Protein AF-A0A6A1WTN4-F1 (afdb_monomer_lite)

pLDDT: mean 71.15, std 15.71, range [29.25, 87.5]

Radius of gyration: 17.99 Å; chains: 1; bounding box: 40×40×46 Å

Foldseek 3Di:
DDDPPDLFDQFDEQQPPVDPDDFLFPFQPQPDDFKWKWWWDPPPDTDIDIDTHHDDPDRGTDGDFCLPVAWTWMDIPNHTSGIDHFDFAAQPQLADPTARPDDDDDVSRHYDRHRGGSYGD

Sequence (121 aa):
MAGITGSSFPCMPLVDRNTRTGPYLLESKLVGKHLILLFIRTQEHFIGDKAVVDPPLGDEPIGLDMIHMGKGLAWLNGEEIGRYWPRRSPVHEKCVHECDYRGKFMPDKCFTGCGEPTQRW

Organism: NCBI:txid262757

Secondary structure (DSSP, 8-state):
-------BPPPEE---TTS------B-STTTTS-EEEEEEEESSSEEEEEEEEPPPSSSS-B----TTT-SEEEEETTEEEEEE--PBPPTTS-B-SS-B-SS---TTTTEE-TTSBS---

InterPro domains:
  IPR008979 Galactose-binding-like domain superfamily [SSF49785] (52-93)
  IPR048913 Beta-galactosidase, galactose-binding domain [PF21467] (52-93)

Structure (mmCIF, N/CA/C/O backbone):
data_AF-A0A6A1WTN4-F1
#
_entry.id   AF-A0A6A1WTN4-F1
#
loop_
_atom_site.group_PDB
_atom_site.id
_atom_site.type_symbol
_atom_site.label_atom_id
_atom_site.label_alt_id
_atom_site.label_comp_id
_atom_site.label_asym_id
_atom_site.label_entity_id
_atom_site.label_seq_id
_atom_site.pdbx_PDB_ins_code
_atom_site.Cartn_x
_atom_site.Cartn_y
_atom_site.Cartn_z
_atom_site.occupancy
_atom_site.B_iso_or_equiv
_atom_site.auth_seq_id
_atom_site.auth_comp_id
_atom_site.auth_asym_id
_atom_site.auth_atom_id
_atom_site.pdbx_PDB_model_num
ATOM 1 N N . MET A 1 1 ? -10.740 -26.561 -26.660 1.00 32.31 1 MET A N 1
ATOM 2 C CA . MET A 1 1 ? -9.428 -26.332 -26.019 1.00 32.31 1 MET A CA 1
ATOM 3 C C . MET A 1 1 ? -9.001 -24.919 -26.380 1.00 32.31 1 MET A C 1
ATOM 5 O O . MET A 1 1 ? -8.656 -24.688 -27.529 1.00 32.31 1 MET A O 1
ATOM 9 N N . ALA A 1 2 ? -9.160 -23.957 -25.471 1.00 31.73 2 ALA A N 1
ATOM 10 C CA . ALA A 1 2 ? -8.750 -22.577 -25.721 1.00 31.73 2 ALA A CA 1
ATOM 11 C C . ALA A 1 2 ? -7.223 -22.501 -25.586 1.00 31.73 2 ALA A C 1
ATOM 13 O O . ALA A 1 2 ? -6.686 -22.659 -24.492 1.00 31.73 2 ALA A O 1
ATOM 14 N N . GLY A 1 3 ? -6.530 -22.368 -26.716 1.00 29.25 3 GLY A N 1
ATOM 15 C CA . GLY A 1 3 ? -5.088 -22.173 -26.746 1.00 29.25 3 GLY A CA 1
ATOM 16 C C . GLY A 1 3 ? -4.754 -20.784 -26.222 1.00 29.25 3 GLY A C 1
ATOM 17 O O . GLY A 1 3 ? -5.204 -19.789 -26.782 1.00 29.25 3 GLY A O 1
ATOM 18 N N . ILE A 1 4 ? -3.972 -20.716 -25.148 1.00 42.16 4 ILE A N 1
ATOM 19 C CA . ILE A 1 4 ? -3.393 -19.464 -24.663 1.00 42.16 4 ILE A CA 1
ATOM 20 C C . ILE A 1 4 ? -2.260 -19.106 -25.632 1.00 42.16 4 ILE A C 1
ATOM 22 O O . ILE A 1 4 ? -1.109 -19.496 -25.452 1.00 42.16 4 ILE A O 1
ATOM 26 N N . THR A 1 5 ? -2.592 -18.416 -26.721 1.00 41.03 5 THR A N 1
ATOM 27 C CA . THR A 1 5 ? -1.610 -17.736 -27.568 1.00 41.03 5 THR A CA 1
ATOM 28 C C . THR A 1 5 ? -1.204 -16.444 -26.867 1.00 41.03 5 THR A C 1
ATOM 30 O O . THR A 1 5 ? -1.765 -15.384 -27.122 1.00 41.03 5 THR A O 1
ATOM 33 N N . GLY A 1 6 ? -0.271 -16.547 -25.927 1.00 44.34 6 GLY A N 1
ATOM 34 C CA . GLY A 1 6 ? 0.295 -15.401 -25.225 1.00 44.34 6 GLY A CA 1
ATOM 35 C C . GLY A 1 6 ? 1.412 -15.866 -24.307 1.00 44.34 6 GLY A C 1
ATOM 36 O O . GLY A 1 6 ? 1.157 -16.445 -23.259 1.00 44.34 6 GLY A O 1
ATOM 37 N N . SER A 1 7 ? 2.661 -15.656 -24.715 1.00 50.03 7 SER A N 1
ATOM 38 C CA . SER A 1 7 ? 3.865 -15.954 -23.926 1.00 50.03 7 SER A CA 1
ATOM 39 C C . SER A 1 7 ? 4.128 -14.936 -22.808 1.00 50.03 7 SER A C 1
ATOM 41 O O . SER A 1 7 ? 5.235 -14.887 -22.282 1.00 50.03 7 SER A O 1
ATOM 43 N N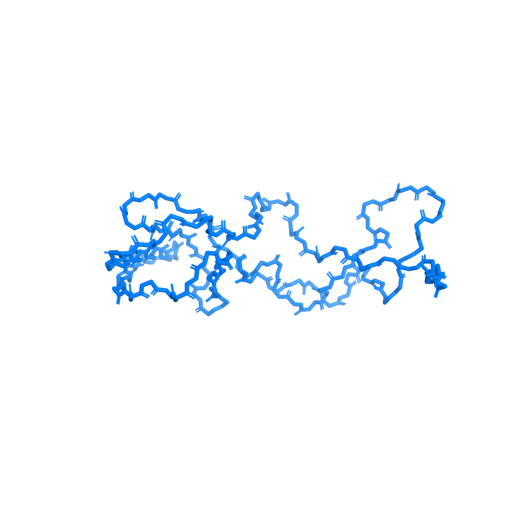 . SER A 1 8 ? 3.140 -14.114 -22.466 1.00 48.62 8 SER A N 1
ATOM 44 C CA . SER A 1 8 ? 3.227 -13.017 -21.511 1.00 48.62 8 SER A CA 1
ATOM 45 C C . SER A 1 8 ? 2.286 -13.284 -20.334 1.00 48.62 8 SER A C 1
ATOM 47 O O . SER A 1 8 ? 1.091 -13.515 -20.501 1.00 48.62 8 SER A O 1
ATOM 49 N N . PHE A 1 9 ? 2.843 -13.285 -19.123 1.00 54.50 9 PHE A N 1
ATOM 50 C CA . PHE A 1 9 ? 2.075 -13.269 -17.877 1.00 54.50 9 PHE A CA 1
ATOM 51 C C . PHE A 1 9 ? 2.030 -11.836 -17.336 1.00 54.50 9 PHE A C 1
ATOM 53 O O . PHE A 1 9 ? 2.951 -11.060 -17.613 1.00 54.50 9 PHE A O 1
ATOM 60 N N . PRO A 1 10 ? 1.003 -11.467 -16.552 1.00 51.44 10 PRO A N 1
ATOM 61 C CA . PRO A 1 10 ? 0.993 -10.181 -15.873 1.00 51.44 10 PRO A CA 1
ATOM 62 C C . PRO A 1 10 ? 2.184 -10.108 -14.910 1.00 51.44 10 PRO A C 1
ATOM 64 O O . PRO A 1 10 ? 2.374 -10.974 -14.055 1.00 51.44 10 PRO A O 1
ATOM 67 N N . CYS A 1 11 ? 3.015 -9.086 -15.085 1.00 47.66 11 CYS A N 1
ATOM 68 C CA . CYS A 1 11 ? 4.130 -8.789 -14.198 1.00 47.66 11 CYS A CA 1
ATOM 69 C C . CYS A 1 11 ? 3.643 -8.513 -12.767 1.00 47.66 11 CYS A C 1
ATOM 71 O O . CYS A 1 11 ? 2.531 -8.027 -12.559 1.00 47.66 11 CYS A O 1
ATOM 73 N N . MET A 1 12 ? 4.502 -8.764 -11.776 1.00 51.97 12 MET A N 1
ATOM 74 C CA . MET A 1 12 ? 4.223 -8.361 -10.397 1.00 51.97 12 MET A CA 1
ATOM 75 C C . MET A 1 12 ? 4.517 -6.865 -10.207 1.00 51.97 12 MET A C 1
ATOM 77 O O . MET A 1 12 ? 5.548 -6.381 -10.698 1.00 51.97 12 MET A O 1
ATOM 81 N N . PRO A 1 13 ? 3.651 -6.129 -9.488 1.00 54.19 13 PRO A N 1
ATOM 82 C CA . PRO A 1 13 ? 3.910 -4.737 -9.158 1.00 54.19 13 PRO A CA 1
ATOM 83 C C . PRO A 1 13 ? 5.163 -4.616 -8.285 1.00 54.19 13 PRO A C 1
ATOM 85 O O . PRO A 1 13 ? 5.521 -5.525 -7.531 1.00 54.19 13 PRO A O 1
ATOM 88 N N . LEU A 1 14 ? 5.834 -3.475 -8.402 1.00 50.97 14 LEU A N 1
ATOM 89 C CA . LEU A 1 14 ? 6.969 -3.073 -7.588 1.00 50.97 14 LEU A CA 1
ATOM 90 C C . LEU A 1 14 ? 6.540 -2.926 -6.129 1.00 50.97 14 LEU A C 1
ATOM 92 O O . LEU A 1 14 ? 6.185 -1.846 -5.662 1.00 50.97 14 LEU A O 1
ATOM 96 N N . VAL A 1 15 ? 6.607 -4.029 -5.393 1.00 52.34 15 VAL A N 1
ATOM 97 C CA . VAL A 1 15 ? 6.567 -4.010 -3.935 1.00 52.34 15 VAL A CA 1
ATOM 98 C C . VAL A 1 15 ? 7.988 -3.734 -3.457 1.00 52.34 15 VAL A C 1
ATOM 100 O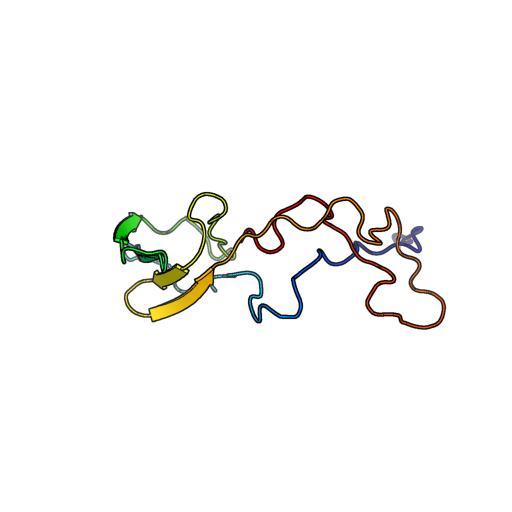 O . VAL A 1 15 ? 8.918 -4.486 -3.766 1.00 52.34 15 VAL A O 1
ATOM 103 N N . ASP A 1 16 ? 8.174 -2.633 -2.730 1.00 43.91 16 ASP A N 1
ATOM 104 C CA . ASP A 1 16 ? 9.457 -2.297 -2.115 1.00 43.91 16 ASP A CA 1
ATOM 105 C C . ASP A 1 16 ? 9.922 -3.481 -1.244 1.00 43.91 16 ASP A C 1
ATOM 107 O O . ASP A 1 16 ? 9.273 -3.864 -0.272 1.00 43.91 16 ASP A O 1
ATOM 111 N N . ARG A 1 17 ? 11.058 -4.095 -1.604 1.00 43.47 17 ARG A N 1
ATOM 112 C CA . ARG A 1 17 ? 11.595 -5.280 -0.908 1.00 43.47 17 ARG A CA 1
ATOM 113 C C . ARG A 1 17 ? 12.020 -5.000 0.528 1.00 43.47 17 ARG A C 1
ATOM 115 O O . ARG A 1 17 ? 12.180 -5.942 1.302 1.00 43.47 17 ARG A O 1
ATOM 122 N N . ASN A 1 18 ? 12.212 -3.733 0.891 1.00 39.69 18 ASN A N 1
ATOM 123 C CA . ASN A 1 18 ? 12.504 -3.326 2.262 1.00 39.69 18 ASN A CA 1
ATOM 124 C C . ASN A 1 18 ? 11.236 -3.178 3.106 1.00 39.69 18 ASN A C 1
ATOM 126 O O . ASN A 1 18 ? 11.306 -3.149 4.337 1.00 39.69 18 ASN A O 1
ATOM 130 N N . THR A 1 19 ? 10.065 -3.108 2.478 1.00 42.56 19 THR A N 1
ATOM 131 C CA . THR A 1 19 ? 8.786 -3.135 3.171 1.00 42.56 19 THR A CA 1
ATOM 132 C C . THR A 1 19 ? 8.234 -4.555 3.097 1.00 42.56 19 THR A C 1
ATOM 134 O O . THR A 1 19 ? 7.751 -4.995 2.063 1.00 42.56 19 THR A O 1
ATOM 137 N N . ARG A 1 20 ? 8.318 -5.307 4.206 1.00 41.28 20 ARG A N 1
ATOM 138 C CA . ARG A 1 20 ? 7.558 -6.559 4.410 1.00 41.28 20 ARG A CA 1
ATOM 139 C C . ARG A 1 20 ? 6.053 -6.258 4.479 1.00 41.28 20 ARG A C 1
ATOM 141 O O . ARG A 1 20 ? 5.432 -6.425 5.522 1.00 41.28 20 ARG A O 1
ATOM 148 N N . THR A 1 21 ? 5.495 -5.703 3.420 1.00 47.56 21 THR A N 1
ATOM 149 C CA . THR A 1 21 ? 4.124 -5.217 3.353 1.00 47.56 21 THR A CA 1
ATOM 150 C C . THR A 1 21 ? 3.532 -5.797 2.078 1.00 47.56 21 THR A C 1
ATOM 152 O O . THR A 1 21 ? 3.703 -5.253 0.990 1.00 47.56 21 THR A O 1
ATOM 155 N N . GLY A 1 22 ? 2.957 -6.994 2.208 1.00 44.75 22 GLY A N 1
ATOM 156 C CA . GLY A 1 22 ? 2.113 -7.580 1.170 1.00 44.75 22 GLY A CA 1
ATOM 157 C C . GLY A 1 22 ? 0.757 -6.868 1.117 1.00 44.75 22 GLY A C 1
ATOM 158 O O . GLY A 1 22 ? 0.481 -6.044 1.990 1.00 44.75 22 GLY A O 1
ATOM 159 N N . PRO A 1 23 ? -0.079 -7.157 0.109 1.00 51.28 23 PRO A N 1
ATOM 160 C CA . PRO A 1 23 ? -1.428 -6.607 0.051 1.00 51.28 23 PRO A CA 1
ATOM 161 C C . PRO A 1 23 ? -2.193 -6.943 1.343 1.00 51.28 23 PRO A C 1
ATOM 163 O O . PRO A 1 23 ? -2.121 -8.091 1.793 1.00 51.28 23 PRO A O 1
ATOM 166 N N . TYR A 1 24 ? -2.898 -5.983 1.954 1.00 53.06 24 TYR A N 1
ATOM 167 C CA . TYR A 1 24 ? -3.787 -6.244 3.097 1.00 53.06 24 TYR A CA 1
ATOM 168 C C . TYR A 1 24 ? -5.062 -6.907 2.591 1.00 53.06 24 TYR A C 1
ATOM 170 O O . TYR A 1 24 ? -6.147 -6.332 2.593 1.00 53.06 24 TYR A O 1
ATOM 178 N N . LEU A 1 25 ? -4.928 -8.153 2.148 1.00 47.97 25 LEU A N 1
ATOM 179 C CA . LEU A 1 25 ? -6.075 -9.017 1.948 1.00 47.97 25 LEU A CA 1
ATOM 180 C C . LEU A 1 25 ? -6.601 -9.371 3.335 1.00 47.97 25 LEU A C 1
ATOM 182 O O . LEU A 1 25 ? -6.053 -10.229 4.027 1.00 47.97 25 LEU A O 1
ATOM 186 N N . LEU A 1 26 ? -7.643 -8.663 3.760 1.00 52.47 26 LEU A N 1
ATOM 187 C CA . LEU A 1 26 ? -8.410 -9.063 4.923 1.00 52.47 26 LEU A CA 1
ATOM 188 C C . LEU A 1 26 ? -9.189 -10.310 4.514 1.00 52.47 26 LEU A C 1
ATOM 190 O O . LEU A 1 26 ? -10.140 -10.233 3.735 1.00 52.47 26 LEU A O 1
ATOM 194 N N . GLU A 1 27 ? -8.746 -11.473 4.993 1.00 48.09 27 GLU A N 1
ATOM 195 C CA . GLU A 1 27 ? -9.527 -12.699 4.859 1.00 48.09 27 GLU A CA 1
ATOM 196 C C . GLU A 1 27 ? -10.888 -12.531 5.552 1.00 48.09 27 GLU A C 1
ATOM 198 O O . GLU A 1 27 ? -11.023 -11.805 6.539 1.00 48.09 27 GLU A O 1
ATOM 203 N N . SER A 1 28 ? -11.876 -13.230 4.997 1.00 43.19 28 SER A N 1
ATOM 204 C CA . SER A 1 28 ? -13.342 -13.226 5.159 1.00 43.19 28 SER A CA 1
ATOM 205 C C . SER A 1 28 ? -13.959 -13.252 6.579 1.00 43.19 28 SER A C 1
ATOM 207 O O . SER A 1 28 ? -15.116 -13.622 6.755 1.00 43.19 28 SER A O 1
ATOM 209 N N . LYS A 1 29 ? -13.273 -12.803 7.633 1.00 47.66 29 LYS A N 1
ATOM 210 C CA . LYS A 1 29 ? -13.781 -12.780 9.022 1.00 47.66 29 LYS A CA 1
ATOM 211 C C . LYS A 1 29 ? -14.731 -11.615 9.350 1.00 47.66 29 LYS A C 1
ATOM 213 O O . LYS A 1 29 ? -14.947 -11.318 10.524 1.00 47.66 29 LYS A O 1
ATOM 218 N N . LEU A 1 30 ? -15.295 -10.935 8.354 1.00 57.06 30 LEU A N 1
ATOM 219 C CA . LEU A 1 30 ? -16.025 -9.673 8.555 1.00 57.06 30 LEU A CA 1
ATOM 220 C C . LEU A 1 30 ? -17.540 -9.844 8.740 1.00 57.06 30 LEU A C 1
ATOM 222 O O . LEU A 1 30 ? -18.243 -8.868 8.973 1.00 57.06 30 LEU A O 1
ATOM 226 N N . VAL A 1 31 ? -18.066 -11.068 8.694 1.00 52.16 31 VAL A N 1
ATOM 227 C CA . VAL A 1 31 ? -19.515 -11.308 8.676 1.00 52.16 31 VAL A CA 1
ATOM 228 C C . VAL A 1 31 ? -20.190 -10.943 10.014 1.00 52.16 31 VAL A C 1
ATOM 230 O O . VAL A 1 31 ? -19.955 -11.570 11.047 1.00 52.16 31 VAL A O 1
ATOM 233 N N . GLY A 1 32 ? -21.096 -9.955 9.981 1.00 52.69 32 GLY A N 1
ATOM 234 C CA . GLY A 1 32 ? -22.157 -9.763 10.984 1.00 52.69 32 GLY A CA 1
ATOM 235 C C . GLY A 1 32 ? -21.874 -8.842 12.181 1.00 52.69 32 GLY A C 1
ATOM 236 O O . GLY A 1 32 ? -22.690 -8.802 13.102 1.00 52.69 32 GLY A O 1
ATOM 237 N N . LYS A 1 33 ? -20.763 -8.092 12.207 1.00 63.16 33 LYS A N 1
ATOM 238 C CA . LYS A 1 33 ? -20.466 -7.092 13.256 1.00 63.16 33 LYS A CA 1
ATOM 239 C C . LYS A 1 33 ? -19.958 -5.788 12.645 1.00 63.16 33 LYS A C 1
ATOM 241 O O . LYS A 1 33 ? -19.238 -5.836 11.655 1.00 63.16 33 LYS A O 1
ATOM 246 N N . HIS A 1 34 ? -20.275 -4.649 13.271 1.00 72.31 34 HIS A N 1
ATOM 247 C CA . HIS A 1 34 ? -19.636 -3.371 12.942 1.00 72.31 34 HIS A CA 1
ATOM 248 C C . HIS A 1 34 ? -18.110 -3.517 13.027 1.00 72.31 34 HIS A C 1
ATOM 250 O O . HIS A 1 34 ? -17.581 -3.951 14.054 1.00 72.31 34 HIS A O 1
ATOM 256 N N . LEU A 1 35 ? -17.416 -3.151 11.954 1.00 75.69 35 LEU A N 1
ATOM 257 C CA . LEU A 1 35 ? -15.965 -3.169 11.864 1.00 75.69 35 LEU A CA 1
ATOM 258 C C . LEU A 1 35 ? -15.408 -1.903 12.489 1.00 75.69 35 LEU A C 1
ATOM 260 O O . LEU A 1 35 ? -15.741 -0.796 12.072 1.00 75.69 35 LEU A O 1
ATOM 264 N N . ILE A 1 36 ? -14.541 -2.061 13.479 1.00 80.56 36 ILE A N 1
ATOM 265 C CA . ILE A 1 36 ? -13.816 -0.948 14.080 1.00 80.56 36 ILE A CA 1
ATOM 266 C C . ILE A 1 36 ? -12.423 -0.913 13.469 1.00 80.56 36 ILE A C 1
ATOM 268 O O . ILE A 1 36 ? -11.587 -1.760 13.782 1.00 80.56 36 ILE A O 1
ATOM 272 N N . LEU A 1 37 ? -12.177 0.086 12.630 1.00 83.38 37 LEU A N 1
ATOM 273 C CA . LEU A 1 37 ? -10.869 0.381 12.068 1.00 83.38 37 LEU A CA 1
ATOM 274 C C . LEU A 1 37 ? -10.194 1.460 12.911 1.00 83.38 37 LEU A C 1
ATOM 276 O O . LEU A 1 37 ? -10.777 2.516 13.161 1.00 83.38 37 LEU A O 1
ATOM 280 N N . LEU A 1 38 ? -8.968 1.197 13.347 1.00 83.31 38 LEU A N 1
ATOM 281 C CA . LEU A 1 38 ? -8.119 2.184 14.005 1.00 83.31 38 LEU A CA 1
ATOM 282 C C . LEU A 1 38 ? -6.847 2.357 13.182 1.00 83.31 38 LEU A C 1
ATOM 284 O O . LEU A 1 38 ? -6.170 1.381 12.869 1.00 83.31 38 LEU A O 1
ATOM 288 N N . PHE A 1 39 ? -6.509 3.604 12.877 1.00 84.31 39 PHE A N 1
ATOM 289 C CA . PHE A 1 39 ? -5.303 3.966 12.145 1.00 84.31 39 PHE A CA 1
ATOM 290 C C . PHE A 1 39 ? -4.431 4.843 13.023 1.00 84.31 39 PHE A C 1
ATOM 292 O O . PHE A 1 39 ? -4.900 5.845 13.555 1.00 84.31 39 PHE A O 1
ATOM 299 N N . ILE A 1 40 ? -3.153 4.496 13.144 1.00 83.81 40 ILE A N 1
ATOM 300 C CA . ILE A 1 40 ? -2.181 5.302 13.882 1.00 83.81 40 ILE A CA 1
ATOM 301 C C . ILE A 1 40 ? -1.124 5.784 12.905 1.00 83.81 40 ILE A C 1
ATOM 303 O O . ILE A 1 40 ? -0.346 4.987 12.375 1.00 83.81 40 ILE A O 1
ATOM 307 N N . ARG A 1 41 ? -1.089 7.098 12.669 1.00 81.44 41 ARG A N 1
ATOM 308 C CA . ARG A 1 41 ? -0.039 7.737 11.872 1.00 81.44 41 ARG A CA 1
ATOM 309 C C . ARG A 1 41 ? 1.223 7.893 12.711 1.00 81.44 41 ARG A C 1
ATOM 311 O O . ARG A 1 41 ? 1.176 8.433 13.810 1.00 81.44 41 ARG A O 1
ATOM 318 N N . THR A 1 42 ? 2.361 7.452 12.178 1.00 73.19 42 THR A N 1
ATOM 319 C CA . THR A 1 42 ? 3.665 7.508 12.866 1.00 73.19 42 THR A CA 1
ATOM 320 C C . THR A 1 42 ? 4.505 8.714 12.413 1.00 73.19 42 THR A C 1
ATOM 322 O O . THR A 1 42 ? 5.703 8.565 12.171 1.00 73.19 42 THR A O 1
ATOM 325 N N . GLN A 1 43 ? 3.881 9.876 12.182 1.00 70.50 43 GLN A N 1
ATOM 326 C CA . GLN A 1 43 ? 4.589 11.138 11.893 1.00 70.50 43 GLN A CA 1
ATOM 327 C C . GLN A 1 43 ? 5.015 11.832 13.201 1.00 70.50 43 GLN A C 1
ATOM 329 O O . GLN A 1 43 ? 4.903 11.239 14.269 1.00 70.50 43 GLN A O 1
ATOM 334 N N . GLU A 1 44 ? 5.518 13.071 13.129 1.00 67.00 44 GLU A N 1
ATOM 335 C CA . GLU A 1 44 ? 5.989 13.836 14.301 1.00 67.00 44 GLU A CA 1
ATOM 336 C C . GLU A 1 44 ? 4.952 13.924 15.436 1.00 67.00 44 GLU A C 1
ATOM 338 O O . GLU A 1 44 ? 5.329 14.002 16.601 1.00 67.00 44 GLU A O 1
ATOM 343 N N . HIS A 1 45 ? 3.659 13.817 15.113 1.00 67.81 45 HIS A N 1
ATOM 344 C CA . HIS A 1 45 ? 2.587 13.614 16.083 1.00 67.81 45 HIS A CA 1
ATOM 345 C C . HIS A 1 45 ? 1.850 12.299 15.806 1.00 67.81 45 HIS A C 1
ATOM 347 O O . HIS A 1 45 ? 1.419 12.042 14.677 1.00 67.81 45 HIS A O 1
ATOM 353 N N . PHE A 1 46 ? 1.663 11.487 16.850 1.00 72.12 46 PHE A N 1
ATOM 354 C CA . PHE A 1 46 ? 0.809 10.303 16.793 1.00 72.12 46 PHE A CA 1
ATOM 355 C C . PHE A 1 46 ? -0.656 10.736 16.745 1.00 72.12 46 PHE A C 1
ATOM 357 O O . PHE A 1 46 ? -1.224 11.157 17.751 1.00 72.12 46 PHE A O 1
ATOM 364 N N . ILE A 1 47 ? -1.258 10.633 15.562 1.00 79.56 47 ILE A N 1
ATOM 365 C CA . 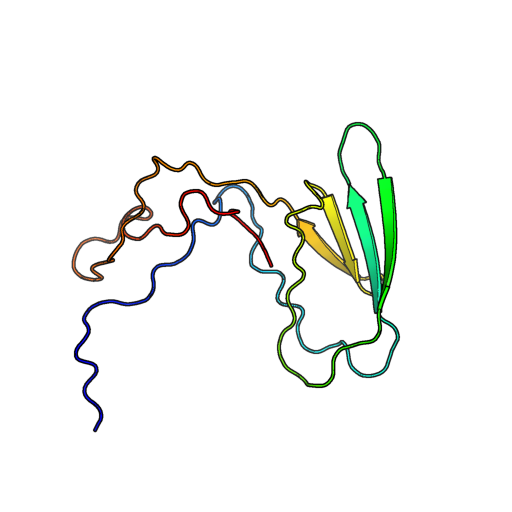ILE A 1 47 ? -2.681 10.905 15.346 1.00 79.56 47 ILE A CA 1
ATOM 366 C C . ILE A 1 47 ? -3.381 9.565 15.143 1.00 79.56 47 ILE A C 1
ATOM 368 O O . ILE A 1 47 ? -2.993 8.784 14.267 1.00 79.56 47 ILE A O 1
ATOM 372 N N . GLY A 1 48 ? -4.373 9.303 15.993 1.00 83.31 48 GLY A N 1
ATOM 373 C CA . GLY A 1 48 ? -5.233 8.130 15.932 1.00 83.31 48 GLY A CA 1
ATOM 374 C C . GLY A 1 48 ? -6.586 8.486 15.329 1.00 83.31 48 GLY A C 1
ATOM 375 O O . GLY A 1 48 ? -7.306 9.299 15.902 1.00 83.31 48 GLY A O 1
ATOM 376 N N . ASP A 1 49 ? -6.940 7.849 14.216 1.00 84.44 49 ASP A N 1
ATOM 377 C CA . ASP A 1 49 ? -8.248 7.985 13.575 1.00 84.44 49 ASP A CA 1
ATOM 378 C C . ASP A 1 49 ? -9.027 6.674 13.753 1.00 84.44 49 ASP A C 1
ATOM 380 O O . ASP A 1 49 ? -8.499 5.593 13.480 1.00 84.44 49 ASP A O 1
ATOM 384 N N . LYS A 1 50 ? -10.277 6.752 14.225 1.00 87.50 50 LYS A N 1
ATOM 385 C CA . LYS A 1 50 ? -11.155 5.590 14.428 1.00 87.50 50 LYS A CA 1
ATOM 386 C C . LYS A 1 50 ? -12.373 5.696 13.518 1.00 87.50 50 LYS A C 1
ATOM 388 O O . LYS A 1 50 ? -13.110 6.675 13.597 1.00 87.50 50 LYS A O 1
ATOM 393 N N . ALA A 1 51 ? -12.612 4.669 12.716 1.00 85.69 51 ALA A N 1
ATOM 394 C CA . ALA A 1 51 ? -13.796 4.546 11.878 1.00 85.69 51 ALA A CA 1
ATOM 395 C C . ALA A 1 51 ? -14.591 3.302 12.275 1.00 85.69 51 ALA A C 1
ATOM 397 O O . ALA A 1 51 ? -14.017 2.265 12.612 1.00 85.69 51 ALA A O 1
ATOM 398 N N . VAL A 1 52 ? -15.916 3.415 12.246 1.00 86.06 52 VAL A N 1
ATOM 399 C CA . VAL A 1 52 ? -16.824 2.279 12.406 1.00 86.06 52 VAL A CA 1
ATOM 400 C C . VAL A 1 52 ? -17.544 2.102 11.082 1.00 86.06 52 VAL A C 1
ATOM 402 O O . VAL A 1 52 ? -18.177 3.041 10.606 1.00 86.06 52 VAL A O 1
ATOM 405 N N . VAL A 1 53 ? -17.383 0.937 10.464 1.00 84.44 53 VAL A N 1
ATOM 406 C CA . VAL A 1 53 ? -17.881 0.652 9.116 1.00 84.44 53 VAL A CA 1
ATOM 407 C C . VAL A 1 53 ? -18.659 -0.653 9.152 1.00 84.44 53 VAL A C 1
ATOM 409 O O . VAL A 1 53 ? -18.271 -1.593 9.842 1.00 84.44 53 VAL A O 1
ATOM 412 N N . ASP A 1 54 ? -19.763 -0.723 8.423 1.00 84.00 54 ASP A N 1
ATOM 413 C CA . ASP A 1 54 ? -20.487 -1.978 8.269 1.00 84.00 54 ASP A CA 1
ATOM 414 C C . ASP A 1 54 ? -19.737 -2.915 7.318 1.00 84.00 54 ASP A C 1
ATOM 416 O O . ASP A 1 54 ? -19.141 -2.458 6.337 1.00 84.00 54 ASP A O 1
ATOM 420 N N . PRO A 1 55 ? -19.727 -4.226 7.595 1.00 82.12 55 PRO A N 1
ATOM 421 C CA . PRO A 1 55 ? -19.052 -5.166 6.726 1.00 82.12 55 PRO A CA 1
ATOM 422 C C . PRO A 1 55 ? -19.756 -5.222 5.365 1.00 82.12 55 PRO A C 1
ATOM 424 O O . PRO A 1 55 ? -20.991 -5.221 5.310 1.00 82.12 55 PRO A O 1
ATOM 427 N N . PRO A 1 56 ? -18.998 -5.270 4.258 1.00 80.06 56 PRO A N 1
ATOM 428 C CA . PRO A 1 56 ? -19.588 -5.429 2.939 1.00 80.06 56 PRO A CA 1
ATOM 429 C C . PRO A 1 56 ? -20.257 -6.804 2.807 1.00 80.06 56 PRO A C 1
ATOM 431 O O . PRO A 1 56 ? -19.944 -7.752 3.528 1.00 80.06 56 PRO A O 1
ATOM 434 N N . LEU A 1 57 ? -21.207 -6.902 1.879 1.00 80.50 57 LEU A N 1
ATOM 435 C CA . LEU A 1 57 ? -21.932 -8.139 1.603 1.00 80.50 57 LEU A CA 1
ATOM 436 C C . LEU A 1 57 ? -21.054 -9.087 0.774 1.00 80.50 57 LEU 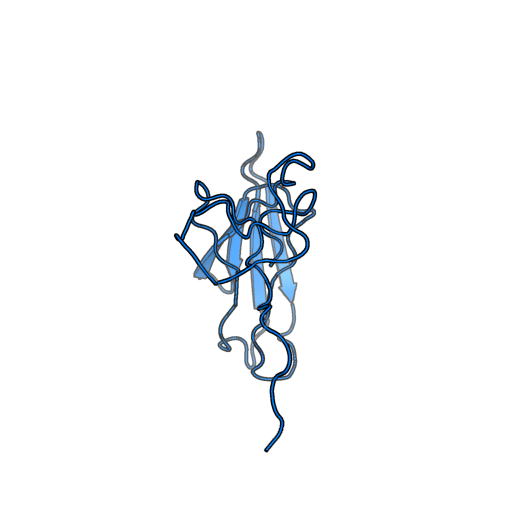A C 1
ATOM 438 O O . LEU A 1 57 ? -20.639 -8.724 -0.323 1.00 80.50 57 LEU A O 1
ATOM 442 N N . GLY A 1 58 ? -20.836 -10.305 1.272 1.00 77.56 58 GLY A N 1
ATOM 443 C CA . GLY A 1 58 ? -20.115 -11.372 0.570 1.00 77.56 58 GLY A CA 1
ATOM 444 C C . GLY A 1 58 ? -18.859 -11.849 1.301 1.00 77.56 58 GLY A C 1
ATOM 445 O O . GLY A 1 58 ? -18.443 -11.265 2.297 1.00 77.56 58 GLY A O 1
ATOM 446 N N . ASP A 1 59 ? -18.264 -12.920 0.775 1.00 76.56 59 ASP A N 1
ATOM 447 C CA . ASP A 1 59 ? -17.046 -13.553 1.311 1.00 76.56 59 ASP A CA 1
ATOM 448 C C . ASP A 1 59 ? -15.794 -13.208 0.484 1.00 76.56 59 ASP A C 1
ATOM 450 O O . ASP A 1 59 ? -14.746 -13.845 0.615 1.00 76.56 59 ASP A O 1
ATOM 454 N N . GLU A 1 60 ? -15.905 -12.223 -0.408 1.00 76.00 60 GLU A N 1
ATOM 455 C CA . GLU A 1 60 ? -14.793 -11.773 -1.237 1.00 76.00 60 GLU A CA 1
ATOM 456 C C . GLU A 1 60 ? -13.732 -11.053 -0.388 1.00 76.00 60 GLU A C 1
ATOM 458 O O . GLU A 1 60 ? -14.069 -10.351 0.571 1.00 76.00 60 GLU A O 1
ATOM 463 N N . PRO A 1 61 ? -12.437 -11.215 -0.717 1.00 74.25 61 PRO A N 1
ATOM 464 C CA . PRO A 1 61 ? -11.370 -10.544 0.008 1.00 74.25 61 PRO A CA 1
ATOM 465 C C . PRO A 1 61 ? -11.488 -9.028 -0.156 1.00 74.25 61 PRO A C 1
ATOM 467 O O . PRO A 1 61 ? -11.690 -8.518 -1.259 1.00 74.25 61 PRO A O 1
ATOM 470 N N . ILE A 1 62 ? -11.312 -8.303 0.945 1.00 78.69 62 ILE A N 1
ATOM 471 C CA . ILE A 1 62 ? -11.416 -6.842 0.965 1.00 78.69 62 ILE A CA 1
ATOM 472 C C . ILE A 1 62 ? -10.036 -6.245 1.212 1.00 78.69 62 ILE A C 1
ATOM 474 O O . ILE A 1 62 ? -9.310 -6.683 2.103 1.00 78.69 62 ILE A O 1
ATOM 478 N N . GLY A 1 63 ? -9.696 -5.235 0.412 1.00 80.19 63 GLY A N 1
ATOM 479 C CA . GLY A 1 63 ? -8.483 -4.435 0.557 1.00 80.19 63 GLY A CA 1
ATOM 480 C C . GLY A 1 63 ? -8.801 -3.026 1.054 1.00 80.19 63 GLY A C 1
ATOM 481 O O . GLY A 1 63 ? -9.831 -2.450 0.699 1.00 80.19 63 GLY A O 1
ATOM 482 N N . LEU A 1 64 ? -7.908 -2.457 1.864 1.00 81.75 64 LEU A N 1
ATOM 483 C CA . LEU A 1 64 ? -8.041 -1.094 2.384 1.00 81.75 64 LEU A CA 1
ATOM 484 C C . LEU A 1 64 ? -7.168 -0.134 1.574 1.00 81.75 64 LEU A C 1
ATOM 486 O O . LEU A 1 64 ? -5.944 -0.213 1.641 1.00 81.75 64 LEU A O 1
ATOM 490 N N . ASP A 1 65 ? -7.781 0.812 0.855 1.00 84.31 65 ASP A N 1
ATOM 491 C CA . ASP A 1 65 ? -7.030 1.846 0.131 1.00 84.31 65 ASP A CA 1
ATOM 492 C C . ASP A 1 65 ? -6.532 2.933 1.097 1.00 84.31 65 ASP A C 1
ATOM 494 O O . ASP A 1 65 ? -7.283 3.807 1.535 1.00 84.31 65 ASP A O 1
ATOM 498 N N . MET A 1 66 ? -5.245 2.869 1.442 1.00 82.06 66 MET A N 1
ATOM 499 C CA . MET A 1 66 ? -4.611 3.781 2.404 1.00 82.06 66 MET A CA 1
ATOM 500 C C . MET A 1 66 ? -3.719 4.839 1.744 1.00 82.06 66 MET A C 1
ATOM 502 O O . MET A 1 66 ? -2.950 5.509 2.438 1.00 82.06 66 MET A O 1
ATOM 506 N N . ILE A 1 67 ? -3.825 5.046 0.424 1.00 84.50 67 ILE A N 1
ATOM 507 C CA . ILE A 1 67 ? -2.933 5.926 -0.356 1.00 84.50 67 ILE A CA 1
ATOM 508 C C . ILE A 1 67 ? -2.823 7.361 0.196 1.00 84.50 67 ILE A C 1
ATOM 510 O O . ILE A 1 67 ? -1.770 7.992 0.096 1.00 84.50 67 ILE A O 1
ATOM 514 N N . HIS A 1 68 ? -3.884 7.870 0.829 1.00 83.94 68 HIS A N 1
ATOM 515 C CA . HIS A 1 68 ? -3.943 9.223 1.391 1.00 83.94 68 HIS A CA 1
ATOM 516 C C . HIS A 1 68 ? -3.619 9.301 2.892 1.00 83.94 68 HIS A C 1
ATOM 518 O O . HIS A 1 68 ? -3.574 10.396 3.449 1.00 83.94 68 HIS A O 1
ATOM 524 N N . MET A 1 69 ? -3.365 8.170 3.557 1.00 80.88 69 MET A N 1
ATOM 525 C CA . MET A 1 69 ? -3.106 8.123 5.004 1.00 80.88 69 MET A CA 1
ATOM 526 C C . MET A 1 69 ? -1.618 8.267 5.361 1.00 80.88 69 MET A C 1
ATOM 528 O O . MET A 1 69 ? -1.269 8.524 6.513 1.00 80.88 69 MET A O 1
ATOM 532 N N . GLY A 1 70 ? -0.717 8.150 4.382 1.00 84.75 70 GLY A N 1
ATOM 533 C CA . GLY A 1 70 ? 0.719 8.370 4.560 1.00 84.75 70 GLY A CA 1
ATOM 534 C C . GLY A 1 70 ? 1.463 7.142 5.086 1.00 84.75 70 GLY A C 1
ATOM 535 O O . GLY A 1 70 ? 1.751 6.231 4.320 1.00 84.75 70 GLY A O 1
ATOM 536 N N . LYS A 1 71 ? 1.853 7.131 6.365 1.00 85.38 71 LYS A N 1
ATOM 537 C CA . LYS A 1 71 ? 2.595 6.018 6.980 1.00 85.38 71 LYS A CA 1
ATOM 538 C C . LYS A 1 71 ? 2.070 5.745 8.378 1.00 85.38 71 LYS A C 1
ATOM 540 O O . LYS A 1 71 ? 1.980 6.666 9.195 1.00 85.38 71 LYS A O 1
ATOM 545 N N . GLY A 1 72 ? 1.820 4.477 8.669 1.00 87.25 72 GLY A N 1
ATOM 546 C CA . GLY A 1 72 ? 1.330 4.104 9.977 1.00 87.25 72 GLY A CA 1
ATOM 547 C C . GLY A 1 72 ? 1.088 2.620 10.155 1.00 87.25 72 GLY A C 1
ATOM 548 O O . GLY A 1 72 ? 1.661 1.777 9.465 1.00 87.25 72 GLY A O 1
ATOM 549 N N . LEU A 1 73 ? 0.240 2.337 11.130 1.00 87.19 73 LEU A N 1
ATOM 550 C CA . LEU A 1 73 ? -0.242 1.015 11.491 1.00 87.19 73 LEU A CA 1
ATOM 551 C C . LEU A 1 73 ? -1.768 1.029 11.478 1.00 87.19 73 LEU A C 1
ATOM 553 O O . LEU A 1 73 ? -2.379 2.061 11.780 1.00 87.19 73 LEU A O 1
ATOM 557 N N . ALA A 1 74 ? -2.364 -0.103 11.134 1.00 85.81 74 ALA A N 1
ATOM 558 C CA . ALA A 1 74 ? -3.803 -0.266 11.134 1.00 85.81 74 ALA A CA 1
ATOM 559 C C . ALA A 1 74 ? -4.224 -1.476 11.978 1.00 85.81 74 ALA A C 1
ATOM 561 O O . ALA A 1 74 ? -3.526 -2.492 12.050 1.00 85.81 74 ALA A O 1
ATOM 562 N N . TRP A 1 75 ? -5.388 -1.343 12.607 1.00 86.50 75 TRP A N 1
ATOM 563 C CA . TRP A 1 75 ? -6.042 -2.370 13.407 1.00 86.50 75 TRP A CA 1
ATOM 564 C C . TRP A 1 75 ? -7.487 -2.527 12.969 1.00 86.50 75 TRP A C 1
ATOM 566 O O . TRP A 1 75 ? -8.151 -1.547 12.626 1.00 86.50 75 TRP A O 1
ATOM 576 N N . LEU A 1 76 ? -7.984 -3.753 13.061 1.00 85.94 76 LEU A N 1
ATOM 577 C CA . LEU A 1 76 ? -9.353 -4.121 12.759 1.00 85.94 76 LEU A CA 1
ATOM 578 C C . LEU A 1 76 ? -9.924 -4.923 13.921 1.00 85.94 76 LEU A C 1
ATOM 580 O O . LEU A 1 76 ? -9.381 -5.955 14.293 1.00 85.94 76 LEU A O 1
ATOM 584 N N . ASN A 1 77 ? -11.016 -4.449 14.515 1.00 85.31 77 ASN A N 1
ATOM 585 C CA . ASN A 1 77 ? -11.678 -5.110 15.647 1.00 85.31 77 ASN A CA 1
ATOM 586 C C . ASN A 1 77 ? -10.733 -5.436 16.827 1.00 85.31 77 ASN A C 1
ATOM 588 O O . ASN A 1 77 ? -10.989 -6.362 17.592 1.00 85.31 77 ASN A O 1
ATOM 592 N N . GLY A 1 78 ? -9.655 -4.660 16.988 1.00 84.00 78 GLY A N 1
ATOM 593 C CA . GLY A 1 78 ? -8.626 -4.870 18.014 1.00 84.00 78 GLY A CA 1
ATOM 594 C C . GLY A 1 78 ? -7.453 -5.765 17.591 1.00 84.00 78 GLY A C 1
ATOM 595 O O . GLY A 1 78 ? -6.497 -5.879 18.350 1.00 84.00 78 GLY A O 1
ATOM 596 N N . GLU A 1 79 ? -7.481 -6.352 16.394 1.00 83.88 79 GLU A N 1
ATOM 597 C CA . GLU A 1 79 ? -6.384 -7.138 15.818 1.00 83.88 79 GLU A CA 1
ATOM 598 C C . GLU A 1 79 ? -5.502 -6.258 14.919 1.00 83.88 79 GLU A C 1
ATOM 600 O O . GLU A 1 79 ? -6.012 -5.444 14.149 1.00 83.88 79 GLU A O 1
ATOM 605 N N . GLU A 1 80 ? -4.176 -6.379 15.028 1.00 82.81 80 GLU A N 1
ATOM 606 C CA . GLU A 1 80 ? -3.246 -5.649 14.156 1.00 82.81 80 GLU A CA 1
ATOM 607 C C . GLU A 1 80 ? -3.277 -6.254 12.747 1.00 82.81 80 GLU A C 1
ATOM 609 O O . GLU A 1 80 ? -2.921 -7.415 12.562 1.00 82.81 80 GLU A O 1
ATOM 614 N N . ILE A 1 81 ? -3.663 -5.455 11.748 1.00 81.94 81 ILE A N 1
ATOM 615 C CA . ILE A 1 81 ? -3.687 -5.891 10.339 1.00 81.94 81 ILE A CA 1
ATOM 616 C C . ILE A 1 81 ? -2.372 -5.579 9.615 1.00 81.94 81 ILE A C 1
ATOM 618 O O . ILE A 1 81 ? -2.050 -6.201 8.604 1.00 81.94 81 ILE A O 1
ATOM 622 N N . GLY A 1 82 ? -1.585 -4.640 10.149 1.00 83.00 82 GLY A N 1
ATOM 623 C CA . GLY A 1 82 ? -0.201 -4.403 9.751 1.00 83.00 82 GLY A CA 1
ATOM 624 C C . GLY A 1 82 ? 0.154 -2.937 9.496 1.00 83.00 82 GLY A C 1
ATOM 625 O O . GLY A 1 82 ? -0.617 -2.006 9.737 1.00 83.00 82 GLY A O 1
ATOM 626 N N . ARG A 1 83 ? 1.383 -2.727 9.010 1.00 84.44 83 ARG A N 1
ATOM 627 C CA . ARG A 1 83 ? 1.971 -1.404 8.739 1.00 84.44 83 ARG A CA 1
ATOM 628 C C . ARG A 1 83 ? 1.723 -0.932 7.321 1.00 84.44 83 ARG A C 1
ATOM 630 O O . ARG A 1 83 ? 2.360 -1.512 6.449 1.00 84.44 83 ARG A O 1
ATOM 637 N N . TYR A 1 84 ? 0.992 0.160 7.104 1.00 83.00 84 TYR A N 1
ATOM 638 C CA . TYR A 1 84 ? 0.836 0.789 5.785 1.00 83.00 84 TYR A CA 1
ATOM 639 C C . TYR A 1 84 ? 1.912 1.824 5.481 1.00 83.00 84 TYR A C 1
ATOM 641 O O . TYR A 1 84 ? 2.290 2.640 6.330 1.00 83.00 84 TYR A O 1
ATOM 649 N N . TRP A 1 85 ? 2.419 1.785 4.248 1.00 84.88 85 TRP A N 1
ATOM 650 C CA . TRP A 1 85 ? 3.308 2.819 3.726 1.00 84.88 85 TRP A CA 1
ATOM 651 C C . TRP A 1 85 ? 3.248 2.914 2.190 1.00 84.88 85 TRP A C 1
ATOM 653 O O . TRP A 1 85 ? 4.188 2.498 1.509 1.00 84.88 85 TRP A O 1
ATOM 663 N N . PRO A 1 86 ? 2.171 3.492 1.630 1.00 82.69 86 PRO A N 1
ATOM 664 C CA . PRO A 1 86 ? 2.089 3.841 0.214 1.00 82.69 86 PRO A CA 1
ATOM 665 C C . PRO A 1 86 ? 3.178 4.855 -0.162 1.00 82.69 86 PRO A C 1
ATOM 667 O O . PRO A 1 86 ? 3.027 6.063 0.028 1.00 82.69 86 PRO A O 1
ATOM 670 N N . ARG A 1 87 ? 4.303 4.381 -0.706 1.00 82.06 87 ARG A N 1
ATOM 671 C CA . ARG A 1 87 ? 5.322 5.240 -1.327 1.00 82.06 87 ARG A CA 1
ATOM 672 C C . ARG A 1 87 ? 5.177 5.181 -2.829 1.00 82.06 87 ARG A C 1
ATOM 674 O O . ARG A 1 87 ? 4.973 4.109 -3.371 1.00 82.06 87 ARG A O 1
ATOM 681 N N . ARG A 1 88 ? 5.312 6.312 -3.519 1.00 80.50 88 ARG A N 1
ATOM 682 C CA . ARG A 1 88 ? 5.396 6.279 -4.981 1.00 80.50 88 ARG A CA 1
ATOM 683 C C . ARG A 1 88 ? 6.731 5.681 -5.403 1.00 80.50 88 ARG A C 1
ATOM 685 O O . ARG A 1 88 ? 7.781 6.162 -4.976 1.00 80.50 88 ARG A O 1
ATOM 692 N N . SER A 1 89 ? 6.658 4.650 -6.233 1.00 79.88 89 SER A N 1
ATOM 693 C CA . SER A 1 89 ? 7.809 4.062 -6.898 1.00 79.88 89 SER A CA 1
ATOM 694 C C . SER A 1 89 ? 8.441 5.080 -7.863 1.00 79.88 89 SER A C 1
ATOM 696 O O . SER A 1 89 ? 7.711 5.873 -8.472 1.00 79.88 89 SER A O 1
ATOM 698 N N . PRO A 1 90 ? 9.776 5.109 -8.027 1.00 77.44 90 PRO A N 1
ATOM 699 C CA . PRO A 1 90 ? 10.417 5.959 -9.020 1.00 77.44 90 PRO A CA 1
ATOM 700 C C . PRO A 1 90 ? 9.930 5.641 -10.440 1.00 77.44 90 PRO A C 1
ATOM 702 O O . PRO A 1 90 ? 9.804 4.488 -10.841 1.00 77.44 90 PRO A O 1
ATOM 705 N N . VAL A 1 91 ? 9.708 6.684 -11.241 1.00 73.12 91 VAL A N 1
ATOM 706 C CA . VAL A 1 91 ? 9.263 6.542 -12.642 1.00 73.12 91 VAL A CA 1
ATOM 707 C C . VAL A 1 91 ? 10.360 5.946 -13.535 1.00 73.12 91 VAL A C 1
ATOM 709 O O . VAL A 1 91 ? 10.066 5.287 -14.523 1.00 73.12 91 VAL A O 1
ATOM 712 N N . HIS A 1 92 ? 11.627 6.156 -13.172 1.00 68.75 92 HIS A N 1
ATOM 713 C CA . HIS A 1 92 ? 12.800 5.753 -13.956 1.00 68.75 92 HIS A CA 1
ATOM 714 C C . HIS A 1 92 ? 13.372 4.385 -13.542 1.00 68.75 92 HIS A C 1
ATOM 716 O O . HIS A 1 92 ? 14.516 4.073 -13.873 1.00 68.75 92 HIS A O 1
ATOM 722 N N . GLU A 1 93 ? 12.627 3.584 -12.774 1.00 68.69 93 GLU A N 1
ATOM 723 C CA . GLU A 1 93 ? 13.022 2.199 -12.510 1.00 68.69 93 GLU A CA 1
ATOM 724 C C . GLU A 1 93 ? 12.892 1.330 -13.771 1.00 68.69 93 GLU A C 1
ATOM 726 O O . GLU A 1 93 ? 12.271 1.717 -14.762 1.00 68.69 93 GLU A O 1
ATOM 731 N N . LYS A 1 94 ? 13.498 0.137 -13.749 1.00 73.88 94 LYS A N 1
ATOM 732 C CA . LYS A 1 94 ? 13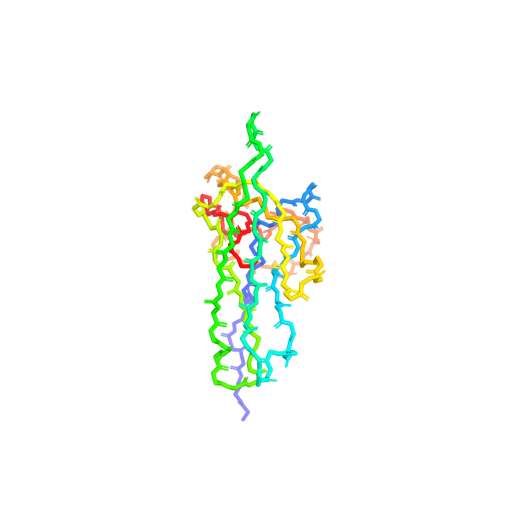.494 -0.819 -14.869 1.00 73.88 94 LYS A CA 1
ATOM 733 C C . LYS A 1 94 ? 12.134 -1.511 -15.045 1.00 73.88 94 LYS A C 1
ATOM 735 O O . LYS A 1 94 ? 12.079 -2.733 -15.169 1.00 73.88 94 LYS A O 1
ATOM 740 N N . CYS A 1 95 ? 11.031 -0.767 -15.013 1.00 79.69 95 CYS A N 1
ATOM 741 C CA . CYS A 1 95 ? 9.746 -1.350 -15.361 1.00 79.69 95 CYS A CA 1
ATOM 742 C C . CYS A 1 95 ? 9.701 -1.686 -16.841 1.00 79.69 95 CYS A C 1
ATOM 744 O O . CYS A 1 95 ? 10.136 -0.909 -17.692 1.00 79.69 95 CYS A O 1
ATOM 746 N N . VAL A 1 96 ? 9.134 -2.846 -17.133 1.00 77.94 96 VAL A N 1
ATOM 747 C CA . VAL A 1 96 ? 8.934 -3.329 -18.493 1.00 77.94 96 VAL A CA 1
ATOM 748 C C . VAL A 1 96 ? 7.441 -3.395 -18.780 1.00 77.94 96 VAL A C 1
ATOM 750 O O . VAL A 1 96 ? 6.649 -3.768 -17.917 1.00 77.94 96 VAL A O 1
ATOM 753 N N . HIS A 1 97 ? 7.047 -3.032 -20.000 1.00 73.19 97 HIS A N 1
ATOM 754 C CA . HIS A 1 97 ? 5.657 -3.178 -20.443 1.00 73.19 97 HIS A CA 1
ATOM 755 C C . HIS A 1 97 ? 5.286 -4.642 -20.711 1.00 73.19 97 HIS A C 1
ATOM 757 O O . HIS A 1 97 ? 4.125 -5.014 -20.577 1.00 73.19 97 HIS A O 1
ATOM 763 N N . GLU A 1 98 ? 6.271 -5.475 -21.055 1.00 75.44 98 GLU A N 1
ATOM 764 C CA . GLU A 1 98 ? 6.095 -6.895 -21.338 1.00 75.44 98 G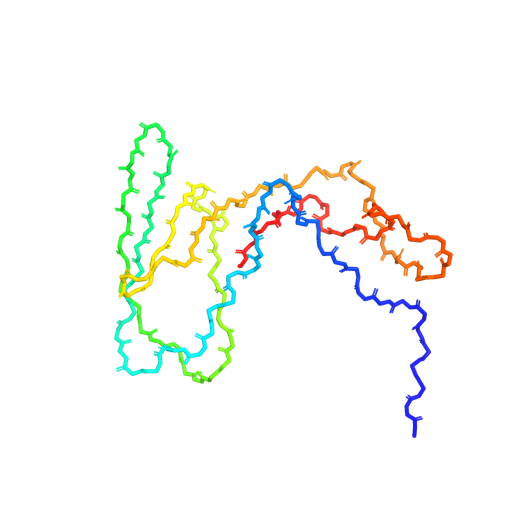LU A CA 1
ATOM 765 C C . GLU A 1 98 ? 7.230 -7.691 -20.680 1.00 75.44 98 GLU A C 1
ATOM 767 O O . GLU A 1 98 ? 8.405 -7.340 -20.804 1.00 75.44 98 GLU A O 1
ATOM 772 N N . CYS A 1 99 ? 6.876 -8.746 -19.945 1.00 80.19 99 CYS A N 1
ATOM 773 C CA . CYS A 1 99 ? 7.825 -9.636 -19.279 1.00 80.19 99 CYS A CA 1
ATOM 774 C C . CYS A 1 99 ? 7.943 -10.946 -20.055 1.00 80.19 99 CYS A C 1
ATOM 776 O O . CYS A 1 99 ? 6.986 -11.716 -20.147 1.00 80.19 99 CYS A O 1
ATOM 778 N N . ASP A 1 100 ? 9.143 -11.226 -20.562 1.00 81.12 100 ASP A N 1
ATOM 779 C CA . ASP A 1 100 ? 9.471 -12.543 -21.101 1.00 81.12 100 ASP A CA 1
ATOM 780 C C . ASP A 1 100 ? 9.848 -13.495 -19.956 1.00 81.12 100 ASP A C 1
ATOM 782 O O . ASP A 1 100 ? 10.802 -13.256 -19.207 1.00 81.12 100 ASP A O 1
ATOM 786 N N . TYR A 1 101 ? 9.126 -14.607 -19.821 1.00 77.44 101 TYR A N 1
ATOM 787 C CA . TYR A 1 101 ? 9.438 -15.641 -18.832 1.00 77.44 101 TYR A CA 1
ATOM 788 C C . TYR A 1 101 ? 10.686 -16.458 -19.204 1.00 77.44 101 TYR A C 1
ATOM 790 O O . TYR A 1 101 ? 11.312 -17.057 -18.328 1.00 77.44 101 TYR A O 1
ATOM 798 N N . ARG A 1 102 ? 11.082 -16.491 -20.483 1.00 82.50 102 ARG A N 1
ATOM 799 C CA . ARG A 1 102 ? 12.223 -17.279 -20.965 1.00 82.50 102 ARG A CA 1
ATOM 800 C C . ARG A 1 102 ? 13.554 -16.668 -20.531 1.00 82.50 102 ARG A C 1
ATOM 802 O O . ARG A 1 102 ? 13.715 -15.453 -20.454 1.00 82.50 102 ARG A O 1
ATOM 809 N N . GLY A 1 103 ? 14.550 -17.514 -20.277 1.00 82.25 103 GLY A N 1
ATOM 810 C CA . GLY A 1 103 ? 15.900 -17.088 -19.893 1.00 82.25 103 GLY A CA 1
ATOM 811 C C . GLY A 1 103 ? 16.102 -16.929 -18.383 1.00 82.25 103 GLY A C 1
ATOM 812 O O . GLY A 1 103 ? 15.242 -17.275 -17.575 1.00 82.25 103 GLY A O 1
ATOM 813 N N . LYS A 1 104 ? 17.282 -16.438 -17.988 1.00 82.31 104 LYS A N 1
ATOM 814 C CA . LYS A 1 104 ? 17.689 -16.363 -16.577 1.00 82.31 104 LYS A CA 1
ATOM 815 C C . LYS A 1 104 ? 16.770 -15.420 -15.794 1.00 82.31 104 LYS A C 1
ATOM 817 O O . LYS A 1 104 ? 16.546 -14.282 -16.207 1.00 82.31 104 LYS A O 1
ATOM 822 N N . PHE A 1 105 ? 16.261 -15.891 -14.656 1.00 81.69 105 PHE A N 1
ATOM 823 C CA . PHE A 1 105 ? 15.513 -15.051 -13.728 1.00 81.69 105 PHE A CA 1
ATOM 824 C C . PHE A 1 105 ? 16.434 -13.968 -13.161 1.00 81.69 105 PHE A C 1
ATOM 826 O O . PHE A 1 105 ? 17.502 -14.271 -12.622 1.00 81.69 105 PHE A O 1
ATOM 833 N N . MET A 1 106 ? 16.000 -12.717 -13.290 1.00 79.31 106 MET A N 1
ATOM 834 C CA . MET A 1 106 ? 16.572 -11.586 -12.579 1.00 79.31 106 MET A CA 1
ATOM 835 C C . MET A 1 106 ? 15.445 -10.883 -11.831 1.00 79.31 106 MET A C 1
ATOM 837 O O . MET A 1 106 ? 14.361 -10.716 -12.396 1.00 79.31 106 MET A O 1
ATOM 841 N N . PRO A 1 107 ? 15.661 -10.479 -10.574 1.00 77.75 107 PRO A N 1
ATOM 842 C CA . PRO A 1 107 ? 14.578 -9.938 -9.774 1.00 77.75 107 PRO A CA 1
ATOM 843 C C . PRO A 1 107 ? 13.986 -8.629 -10.324 1.00 77.75 107 PRO A C 1
ATOM 845 O O . PRO A 1 107 ? 12.868 -8.296 -9.968 1.00 77.75 107 PRO A O 1
ATOM 848 N N . ASP A 1 108 ? 14.733 -7.885 -11.137 1.00 77.69 108 ASP A N 1
ATOM 849 C CA . ASP A 1 108 ? 14.359 -6.632 -11.808 1.00 77.69 108 ASP A CA 1
ATOM 850 C C . ASP A 1 108 ? 13.862 -6.827 -13.250 1.00 77.69 108 ASP A C 1
ATOM 852 O O . ASP A 1 108 ? 13.541 -5.860 -13.931 1.00 77.69 108 ASP A O 1
ATOM 856 N N . LYS A 1 109 ? 13.785 -8.074 -13.731 1.00 80.12 109 LYS A N 1
ATOM 857 C CA . LYS A 1 109 ? 13.431 -8.398 -15.122 1.00 80.12 109 LYS A CA 1
ATOM 858 C C . LYS A 1 109 ? 11.996 -8.017 -15.489 1.00 80.12 109 LYS A C 1
ATOM 860 O O . LYS A 1 109 ? 11.723 -7.722 -16.645 1.00 80.12 109 LYS A O 1
ATOM 865 N N . CYS A 1 110 ? 11.087 -8.093 -14.520 1.00 82.19 110 CYS A N 1
ATOM 866 C CA . CYS A 1 110 ? 9.643 -8.026 -14.743 1.00 82.19 110 CYS A CA 1
ATOM 867 C C . CYS A 1 110 ? 8.955 -7.081 -13.757 1.00 82.19 110 CYS A C 1
ATOM 869 O O . CYS A 1 110 ? 7.888 -7.386 -13.229 1.00 82.19 110 CYS A O 1
ATOM 871 N N . PHE A 1 111 ? 9.598 -5.954 -13.461 1.00 81.31 111 PHE A N 1
ATOM 872 C CA . PHE A 1 111 ? 9.010 -4.911 -12.632 1.00 81.31 111 PHE A CA 1
ATOM 873 C C . PHE A 1 111 ? 7.858 -4.206 -13.350 1.00 81.31 111 PHE A C 1
ATOM 875 O O . PHE A 1 111 ? 7.943 -3.914 -14.543 1.00 81.31 111 PHE A O 1
ATOM 882 N N . THR A 1 112 ? 6.793 -3.910 -12.603 1.00 75.94 112 THR A N 1
ATOM 883 C CA . THR A 1 112 ? 5.660 -3.079 -13.045 1.00 75.94 112 THR A CA 1
ATOM 884 C C . THR A 1 112 ? 5.201 -2.131 -11.949 1.00 75.94 112 THR A C 1
ATOM 886 O O . THR A 1 112 ? 5.698 -2.199 -10.832 1.00 75.94 112 THR A O 1
ATOM 889 N N . GLY A 1 113 ? 4.291 -1.206 -12.254 1.00 75.81 113 GLY A N 1
ATOM 890 C CA . GLY A 1 113 ? 3.833 -0.211 -11.278 1.00 75.81 113 GLY A CA 1
ATOM 891 C C . GLY A 1 113 ? 4.860 0.895 -10.997 1.00 75.81 113 GLY A C 1
ATOM 892 O O . GLY A 1 113 ? 4.905 1.447 -9.900 1.00 75.81 113 GLY A O 1
ATOM 893 N N . CYS A 1 114 ? 5.718 1.230 -11.968 1.00 82.50 114 CYS A N 1
ATOM 894 C CA . CYS A 1 114 ? 6.587 2.406 -11.860 1.00 82.50 114 CYS A CA 1
ATOM 895 C C . CYS A 1 114 ? 5.752 3.687 -11.805 1.00 82.50 114 CYS A C 1
ATOM 897 O O . CYS A 1 114 ? 4.802 3.851 -12.566 1.00 82.50 114 CYS A O 1
ATOM 899 N N . GLY A 1 115 ? 6.114 4.608 -10.911 1.00 81.25 115 GLY A N 1
ATOM 900 C CA . GLY A 1 115 ? 5.332 5.822 -10.658 1.00 81.25 115 GLY A CA 1
ATOM 901 C C . GLY A 1 115 ? 4.063 5.604 -9.823 1.00 81.25 115 GLY A C 1
ATOM 902 O O . GLY A 1 115 ? 3.458 6.583 -9.379 1.00 81.25 115 GLY A O 1
ATOM 903 N N . GLU A 1 116 ? 3.681 4.352 -9.560 1.00 83.56 116 GLU A N 1
ATOM 904 C CA . GLU A 1 116 ? 2.520 3.991 -8.748 1.00 83.56 116 GLU A CA 1
ATOM 905 C C . GLU A 1 116 ? 2.908 3.784 -7.273 1.00 83.56 116 GLU A C 1
ATOM 907 O O . GLU A 1 116 ? 4.094 3.660 -6.944 1.00 83.56 116 GLU A O 1
ATOM 912 N N . PRO A 1 117 ? 1.938 3.789 -6.340 1.00 79.88 117 PRO A N 1
ATOM 913 C CA . PRO A 1 117 ? 2.194 3.401 -4.961 1.00 79.88 117 PRO A CA 1
ATOM 914 C C . PRO A 1 117 ? 2.711 1.959 -4.884 1.00 79.88 117 PRO A C 1
ATOM 916 O O . PRO A 1 117 ? 2.064 1.042 -5.377 1.00 79.88 117 PRO A O 1
ATOM 919 N N . THR A 1 118 ? 3.826 1.749 -4.188 1.00 76.75 118 THR A N 1
ATOM 920 C CA . THR A 1 118 ? 4.425 0.430 -3.922 1.00 76.75 118 THR A CA 1
ATOM 921 C C . THR A 1 118 ? 3.484 -0.501 -3.162 1.00 76.75 118 THR A C 1
ATOM 923 O O . THR A 1 118 ? 3.655 -1.715 -3.175 1.00 76.75 118 THR A O 1
ATOM 926 N N . GLN A 1 119 ? 2.510 0.080 -2.460 1.00 76.44 119 GLN A N 1
ATOM 927 C CA . GLN A 1 119 ? 1.447 -0.618 -1.765 1.00 76.44 119 GLN A CA 1
ATOM 928 C C . GLN A 1 119 ? 0.208 0.274 -1.735 1.00 76.44 119 GLN A C 1
ATOM 930 O O . GLN A 1 119 ? 0.290 1.422 -1.296 1.00 76.44 119 GLN A O 1
ATOM 935 N N . ARG A 1 120 ? -0.925 -0.250 -2.204 1.00 78.62 120 ARG A N 1
ATOM 936 C CA . ARG A 1 120 ? -2.203 0.472 -2.228 1.00 78.62 120 ARG A CA 1
ATOM 937 C C . ARG A 1 120 ? -3.268 -0.187 -1.360 1.00 78.62 120 ARG A C 1
ATOM 939 O O . ARG A 1 120 ? -3.951 0.536 -0.642 1.00 78.62 120 ARG A O 1
ATOM 946 N N . TRP A 1 121 ? -3.361 -1.513 -1.423 1.00 74.62 121 TRP A N 1
ATOM 947 C CA . TRP A 1 121 ? -4.342 -2.328 -0.710 1.00 74.62 121 TRP A CA 1
ATOM 948 C C . TRP A 1 121 ? -3.681 -3.318 0.216 1.00 74.62 121 TRP A C 1
ATOM 950 O O . TRP A 1 121 ? -2.462 -3.568 0.073 1.00 74.62 121 TRP A O 1
#